Protein AF-A0A6I3UZC2-F1 (afdb_monomer)

Foldseek 3Di:
DQDDDLVLLLQLLVLLLVQDDPVRLQVLCVVVVNHDDCVCVPPRSSVSSSVSLCCQCVVVVDPVCNQSSQLSSLQCVSCPVPVVVSVVSQLSNQLSQLCRQWGQDPRRGIDGHHHDVDSVSSNVD

pLDDT: mean 93.26, std 9.0, range [52.5, 98.56]

Mean predicted aligned error: 3.48 Å

Organism: Streptococcus pneumoniae (NCBI:txid1313)

Radius of gyration: 14.04 Å; Cα contacts (8 Å, |Δi|>4): 154; chains: 1; bounding box: 38×36×33 Å

Secondary structure (DSSP, 8-state):
-----HHHHHHHHHHHHTT--HHHHHHHHHHHT----GGGGGS-HHHHHHHHHHHHHHHH--GGGHHHHHHHHS-GGGGTT-HHHHHHHHHHHHHHHHTTTEEE-TTS-EEE-PPPSSHHHHTT-

Structure (mmCIF, N/CA/C/O backbone):
data_AF-A0A6I3UZC2-F1
#
_entry.id   AF-A0A6I3UZC2-F1
#
loop_
_atom_site.group_PDB
_atom_site.id
_atom_site.type_symbol
_atom_site.label_atom_id
_atom_site.label_alt_id
_atom_site.label_comp_id
_atom_site.label_asym_id
_atom_site.label_entity_id
_atom_site.label_seq_id
_atom_site.pdbx_PDB_ins_code
_atom_site.Cartn_x
_atom_site.Cartn_y
_atom_site.Cartn_z
_atom_site.occupancy
_atom_site.B_iso_or_equiv
_atom_site.auth_seq_id
_atom_site.auth_comp_id
_atom_site.auth_asym_id
_atom_site.auth_atom_id
_atom_site.pdbx_PDB_model_num
ATOM 1 N N . MET A 1 1 ? -12.650 14.966 7.277 1.00 52.50 1 MET A N 1
ATOM 2 C CA . MET A 1 1 ? -11.395 15.259 6.548 1.00 52.50 1 MET A CA 1
ATOM 3 C C . MET A 1 1 ? -10.414 14.134 6.836 1.00 52.50 1 MET A C 1
ATOM 5 O O . MET A 1 1 ? -10.256 13.795 8.003 1.00 52.50 1 MET A O 1
ATOM 9 N N . LEU A 1 2 ? -9.821 13.515 5.811 1.00 69.38 2 LEU A N 1
ATOM 10 C CA . LEU A 1 2 ? -8.871 12.413 5.992 1.00 69.38 2 LEU A CA 1
ATOM 11 C C . LEU A 1 2 ? -7.615 12.929 6.715 1.00 69.38 2 LEU A C 1
ATOM 13 O O . LEU A 1 2 ? -6.886 13.773 6.191 1.00 69.38 2 LEU A O 1
ATOM 17 N N . SER A 1 3 ? -7.378 12.465 7.942 1.00 79.00 3 SER A N 1
ATOM 18 C CA . SER A 1 3 ? -6.212 12.876 8.729 1.00 79.00 3 SER A CA 1
ATOM 19 C C . SER A 1 3 ? -5.027 11.962 8.427 1.00 79.00 3 SER A C 1
ATOM 21 O O . SER A 1 3 ? -4.828 10.956 9.100 1.00 79.00 3 SER A O 1
ATOM 23 N N . ILE A 1 4 ? -4.260 12.293 7.388 1.00 85.06 4 ILE A N 1
ATOM 24 C CA . ILE A 1 4 ? -2.959 11.666 7.110 1.00 85.06 4 ILE A CA 1
ATOM 25 C C . ILE A 1 4 ? -1.866 12.484 7.802 1.00 85.06 4 ILE A C 1
ATOM 27 O O . ILE A 1 4 ? -1.800 13.704 7.604 1.00 85.06 4 ILE A O 1
ATOM 31 N N . ASP A 1 5 ? -1.071 11.798 8.621 1.00 89.50 5 ASP A N 1
ATOM 32 C CA . ASP A 1 5 ? 0.075 12.299 9.382 1.00 89.50 5 ASP A CA 1
ATOM 33 C C . ASP A 1 5 ? 1.328 11.459 9.065 1.00 89.50 5 ASP A C 1
ATOM 35 O O . ASP A 1 5 ? 1.241 10.408 8.424 1.00 89.50 5 ASP A O 1
ATOM 39 N N . THR A 1 6 ? 2.502 11.921 9.499 1.00 91.38 6 THR A N 1
ATOM 40 C CA . THR A 1 6 ? 3.785 11.261 9.205 1.00 91.38 6 THR A CA 1
ATOM 41 C C . THR A 1 6 ? 3.853 9.836 9.751 1.00 91.38 6 THR A C 1
ATOM 43 O O . THR A 1 6 ? 4.389 8.955 9.083 1.00 91.38 6 THR A O 1
ATOM 46 N N . GLN A 1 7 ? 3.274 9.580 10.930 1.00 94.19 7 GLN A N 1
ATOM 47 C CA . GLN A 1 7 ? 3.278 8.250 11.543 1.00 94.19 7 GLN A CA 1
ATOM 48 C C . GLN A 1 7 ? 2.464 7.254 10.713 1.00 94.19 7 GLN A C 1
ATOM 50 O O . GLN A 1 7 ? 2.862 6.099 10.550 1.00 94.19 7 GLN A O 1
ATOM 55 N N . PHE A 1 8 ? 1.330 7.697 10.171 1.00 95.19 8 PHE A N 1
ATOM 56 C CA . PHE A 1 8 ? 0.513 6.900 9.269 1.00 95.19 8 PHE A CA 1
ATOM 57 C C . PHE A 1 8 ? 1.279 6.546 7.989 1.00 95.19 8 PHE A C 1
ATOM 59 O O . PHE A 1 8 ? 1.319 5.374 7.614 1.00 95.19 8 PHE A O 1
ATOM 66 N N . VAL A 1 9 ? 1.917 7.534 7.349 1.00 96.69 9 VAL A N 1
ATOM 67 C CA . VAL A 1 9 ? 2.693 7.315 6.116 1.00 96.69 9 VAL A CA 1
ATOM 68 C C . VAL A 1 9 ? 3.848 6.347 6.364 1.00 96.69 9 VAL A C 1
ATOM 70 O O . VAL A 1 9 ? 4.012 5.401 5.597 1.00 96.69 9 VAL A O 1
ATOM 73 N N . ASP A 1 10 ? 4.596 6.521 7.453 1.00 97.31 10 ASP A N 1
ATOM 74 C CA . ASP A 1 10 ? 5.699 5.631 7.836 1.00 97.31 10 ASP A CA 1
ATOM 75 C C . ASP A 1 10 ? 5.222 4.190 8.071 1.00 97.31 10 ASP A C 1
ATOM 77 O O . ASP A 1 10 ? 5.746 3.239 7.492 1.00 97.31 10 ASP A O 1
ATOM 81 N N . THR A 1 11 ? 4.138 4.023 8.832 1.00 97.62 11 THR A N 1
ATOM 82 C CA . THR A 1 11 ? 3.596 2.693 9.151 1.00 97.62 11 THR A CA 1
ATOM 83 C C . THR A 1 11 ? 3.130 1.955 7.893 1.00 97.62 11 THR A C 1
ATOM 85 O O . THR A 1 11 ? 3.461 0.783 7.708 1.00 97.62 11 THR A O 1
ATOM 88 N N . ILE A 1 12 ? 2.386 2.632 7.010 1.00 97.81 12 ILE A N 1
ATOM 89 C CA . ILE A 1 12 ? 1.934 2.048 5.741 1.00 97.81 12 ILE A CA 1
ATOM 90 C C . ILE A 1 12 ? 3.131 1.743 4.837 1.00 97.81 12 ILE A C 1
ATOM 92 O O . ILE A 1 12 ? 3.213 0.643 4.296 1.00 97.81 12 ILE A O 1
ATOM 96 N N . SER A 1 13 ? 4.092 2.664 4.723 1.00 97.94 13 SER A N 1
ATOM 97 C CA . SER A 1 13 ? 5.300 2.471 3.910 1.00 97.94 13 SER A CA 1
ATOM 98 C C . SER A 1 13 ? 6.090 1.248 4.353 1.00 97.94 13 SER A C 1
ATOM 100 O O . SER A 1 13 ? 6.538 0.465 3.515 1.00 97.94 13 SER A O 1
ATOM 102 N N . LYS A 1 14 ? 6.221 1.043 5.667 1.00 98.25 14 LYS A N 1
ATOM 103 C CA . LYS A 1 14 ? 6.882 -0.128 6.237 1.00 98.25 14 LYS A CA 1
ATOM 104 C C . LYS A 1 14 ? 6.167 -1.421 5.854 1.00 98.25 14 LYS A C 1
ATOM 106 O O . LYS A 1 14 ? 6.824 -2.315 5.329 1.00 98.25 14 LYS A O 1
ATOM 111 N N . ILE A 1 15 ? 4.845 -1.493 6.046 1.00 98.44 15 ILE A N 1
ATOM 112 C CA . ILE A 1 15 ? 4.041 -2.671 5.669 1.00 98.44 15 ILE A CA 1
ATOM 113 C C . ILE A 1 15 ? 4.202 -2.966 4.177 1.00 98.44 15 ILE A C 1
ATOM 115 O O . ILE A 1 15 ? 4.549 -4.081 3.810 1.00 98.44 15 ILE A O 1
ATOM 119 N N . LEU A 1 16 ? 3.994 -1.964 3.321 1.00 98.50 16 LEU A N 1
ATOM 120 C CA . LEU A 1 16 ? 4.079 -2.110 1.868 1.00 98.50 16 LEU A CA 1
ATOM 121 C C . LEU A 1 16 ? 5.471 -2.562 1.413 1.00 98.50 16 LEU A C 1
ATOM 123 O O . LEU A 1 16 ? 5.587 -3.367 0.491 1.00 98.50 16 LEU A O 1
ATOM 127 N N . SER A 1 17 ? 6.527 -2.081 2.075 1.00 97.50 17 SER A N 1
ATOM 128 C CA . SER A 1 17 ? 7.911 -2.392 1.712 1.00 97.50 17 SER A CA 1
ATOM 129 C C . SER A 1 17 ? 8.275 -3.872 1.841 1.00 97.50 17 SER A C 1
ATOM 131 O O . SER A 1 17 ? 9.189 -4.328 1.151 1.00 97.50 17 SER A O 1
ATOM 133 N N . ASP A 1 18 ? 7.553 -4.640 2.660 1.00 97.81 18 ASP A N 1
ATOM 134 C CA . ASP A 1 18 ? 7.754 -6.086 2.793 1.00 97.81 18 ASP A CA 1
ATOM 135 C C . ASP A 1 18 ? 7.273 -6.856 1.549 1.00 97.81 18 ASP A C 1
ATOM 137 O O . ASP A 1 18 ? 7.816 -7.916 1.249 1.00 97.81 18 ASP A O 1
ATOM 141 N N . TYR A 1 19 ? 6.336 -6.289 0.779 1.00 97.94 19 TYR A N 1
ATOM 142 C CA . TYR A 1 19 ? 5.656 -6.935 -0.357 1.00 97.94 19 TYR A CA 1
ATOM 143 C C . TYR A 1 19 ? 6.148 -6.456 -1.726 1.00 97.94 19 TYR A C 1
ATOM 145 O O . TYR A 1 19 ? 5.542 -6.749 -2.753 1.00 97.94 19 TYR A O 1
ATOM 153 N N . VAL A 1 20 ? 7.237 -5.693 -1.750 1.00 96.31 20 VAL A N 1
ATOM 154 C CA . VAL A 1 20 ? 7.861 -5.199 -2.978 1.00 96.31 20 VAL A CA 1
ATOM 155 C C . VAL A 1 20 ? 9.370 -5.406 -2.923 1.00 96.31 20 VAL A C 1
ATOM 157 O O . VAL A 1 20 ? 9.981 -5.434 -1.854 1.00 96.31 20 VAL A O 1
ATOM 160 N N . SER A 1 21 ? 9.999 -5.549 -4.078 1.00 94.88 21 SER A N 1
ATOM 161 C CA . SER A 1 21 ? 11.449 -5.564 -4.267 1.00 94.88 21 SER A CA 1
ATOM 162 C C . SER A 1 21 ? 11.983 -4.165 -4.596 1.00 94.88 21 SER A C 1
ATOM 164 O O . SER A 1 21 ? 11.233 -3.234 -4.892 1.00 94.88 21 SER A O 1
ATOM 166 N N . HIS A 1 22 ? 13.308 -3.989 -4.568 1.00 93.25 22 HIS A N 1
ATOM 167 C CA . HIS A 1 22 ? 13.915 -2.708 -4.941 1.00 93.25 22 HIS A CA 1
ATOM 168 C C . HIS A 1 22 ? 13.600 -2.307 -6.391 1.00 93.25 22 HIS A C 1
ATOM 170 O O . HIS A 1 22 ? 13.353 -1.127 -6.641 1.00 93.25 22 HIS A O 1
ATOM 176 N N . SER A 1 23 ? 13.588 -3.253 -7.331 1.00 93.12 23 SER A N 1
ATOM 177 C CA . SER A 1 23 ? 13.259 -2.983 -8.735 1.00 93.12 23 SER A CA 1
ATOM 178 C C . SER A 1 23 ? 11.784 -2.618 -8.915 1.00 93.12 23 SER A C 1
ATOM 180 O O . SER A 1 23 ? 11.478 -1.674 -9.641 1.00 93.12 23 SER A O 1
ATOM 182 N N . GLU A 1 24 ? 10.871 -3.285 -8.204 1.00 95.50 24 GLU A N 1
ATOM 183 C CA . GLU A 1 24 ? 9.443 -2.943 -8.232 1.00 95.50 24 GLU A CA 1
ATOM 184 C C . GLU A 1 24 ? 9.166 -1.543 -7.678 1.00 95.50 24 GLU A C 1
ATOM 186 O O . GLU A 1 24 ? 8.328 -0.836 -8.231 1.00 95.50 24 GLU A O 1
ATOM 191 N N . ILE A 1 25 ? 9.886 -1.106 -6.635 1.00 95.75 25 ILE A N 1
ATOM 192 C CA . ILE A 1 25 ? 9.763 0.267 -6.117 1.00 95.75 25 ILE A CA 1
ATOM 193 C C . ILE A 1 25 ? 10.222 1.288 -7.166 1.00 95.75 25 ILE A C 1
ATOM 195 O O . ILE A 1 25 ? 9.554 2.303 -7.354 1.00 95.75 25 ILE A O 1
ATOM 199 N N . THR A 1 26 ? 11.332 1.023 -7.869 1.00 94.25 26 THR A N 1
ATOM 200 C CA . THR A 1 26 ? 11.784 1.886 -8.978 1.00 94.25 26 THR A CA 1
ATOM 201 C C . THR A 1 26 ? 10.694 1.992 -10.039 1.00 94.25 26 THR A C 1
ATOM 203 O O . THR A 1 26 ? 10.282 3.095 -10.394 1.00 94.25 26 THR A O 1
ATOM 206 N N . ARG A 1 27 ? 10.166 0.843 -10.477 1.00 95.25 27 ARG A N 1
ATOM 207 C CA . ARG A 1 27 ? 9.124 0.774 -11.502 1.00 95.25 27 ARG A CA 1
ATOM 208 C C . ARG A 1 27 ? 7.843 1.489 -11.079 1.00 95.25 27 ARG A C 1
ATOM 210 O O . ARG A 1 27 ? 7.252 2.204 -11.879 1.00 95.25 27 ARG A O 1
ATOM 217 N N . MET A 1 28 ? 7.430 1.325 -9.824 1.00 96.94 28 MET A N 1
ATOM 218 C CA . MET A 1 28 ? 6.280 2.025 -9.252 1.00 96.94 28 MET A CA 1
ATOM 219 C C . MET A 1 28 ? 6.469 3.541 -9.313 1.00 96.94 28 MET A C 1
ATOM 221 O O . MET A 1 28 ? 5.569 4.246 -9.759 1.00 96.94 28 MET A O 1
ATOM 225 N N . GLY A 1 29 ? 7.642 4.041 -8.912 1.00 96.25 29 GLY A N 1
ATOM 226 C CA . GLY A 1 29 ? 7.966 5.464 -9.005 1.00 96.25 29 GLY A CA 1
ATOM 227 C C . GLY A 1 29 ? 7.847 5.990 -10.436 1.00 96.25 29 GLY A C 1
ATOM 228 O O . GLY A 1 29 ? 7.205 7.010 -10.659 1.00 96.25 29 GLY A O 1
ATOM 229 N N . GLU A 1 30 ? 8.385 5.272 -11.424 1.00 95.88 30 GLU A N 1
ATOM 230 C CA . GLU A 1 30 ? 8.241 5.635 -12.842 1.00 95.88 30 GLU A CA 1
ATOM 231 C C . GLU A 1 30 ? 6.777 5.680 -13.294 1.00 95.88 30 GLU A C 1
ATOM 233 O O . GLU A 1 30 ? 6.351 6.669 -13.888 1.00 95.88 30 GLU A O 1
ATOM 238 N N . VAL A 1 31 ? 6.002 4.629 -13.000 1.00 97.12 31 VAL A N 1
ATOM 239 C CA . VAL A 1 31 ? 4.595 4.510 -13.420 1.00 97.12 31 VAL A CA 1
ATOM 240 C C . VAL A 1 31 ? 3.735 5.607 -12.798 1.00 97.12 31 VAL A C 1
ATOM 242 O O . VAL A 1 31 ? 2.866 6.159 -13.468 1.00 97.12 31 VAL A O 1
ATOM 245 N N . LEU A 1 32 ? 3.987 5.950 -11.534 1.00 96.81 32 LEU A N 1
ATOM 246 C CA . LEU A 1 32 ? 3.243 6.992 -10.831 1.00 96.81 32 LEU A CA 1
ATOM 247 C C . LEU A 1 32 ? 3.722 8.415 -11.178 1.00 96.81 32 LEU A C 1
ATOM 249 O O . LEU A 1 32 ? 3.067 9.377 -10.785 1.00 96.81 32 LEU A O 1
ATOM 253 N N . GLY A 1 33 ? 4.834 8.577 -11.907 1.00 96.06 33 GLY A N 1
ATOM 254 C CA . GLY A 1 33 ? 5.401 9.888 -12.257 1.00 96.06 33 GLY A CA 1
ATOM 255 C C . GLY A 1 33 ? 6.276 10.523 -11.164 1.00 96.06 33 GLY A C 1
ATOM 256 O O . GLY A 1 33 ? 6.478 11.740 -11.160 1.00 96.06 33 GLY A O 1
ATOM 257 N N . TYR A 1 34 ? 6.797 9.700 -10.252 1.00 94.31 34 TYR A N 1
ATOM 258 C CA . TYR A 1 34 ? 7.675 10.051 -9.128 1.00 94.31 34 TYR A CA 1
ATOM 259 C C . TYR A 1 34 ? 8.931 9.155 -9.120 1.00 94.31 34 TYR A C 1
ATOM 261 O O . TYR A 1 34 ? 9.141 8.374 -8.182 1.00 94.31 34 TYR A O 1
ATOM 269 N N . PRO A 1 35 ? 9.756 9.202 -10.187 1.00 91.50 35 PRO A N 1
ATOM 270 C CA . PRO A 1 35 ? 10.929 8.346 -10.309 1.00 91.50 35 PRO A CA 1
ATOM 271 C C . PRO A 1 35 ? 11.927 8.628 -9.183 1.00 91.50 35 PRO A C 1
ATOM 273 O O . PRO A 1 35 ? 12.246 9.777 -8.879 1.00 91.50 35 PRO A O 1
ATOM 276 N N . GLN A 1 36 ? 12.447 7.561 -8.582 1.00 80.81 36 GLN A N 1
ATOM 277 C CA . GLN A 1 36 ? 13.486 7.646 -7.561 1.00 80.81 36 GLN A CA 1
ATOM 278 C C . GLN A 1 36 ? 14.849 7.608 -8.265 1.00 80.81 36 GLN A C 1
ATOM 280 O O . GLN A 1 36 ? 15.195 6.607 -8.885 1.00 80.81 36 GLN A O 1
ATOM 285 N N . ASN A 1 37 ? 15.611 8.697 -8.186 1.00 69.88 37 ASN A N 1
ATOM 286 C CA . ASN A 1 37 ? 16.961 8.817 -8.750 1.00 69.88 37 ASN A CA 1
ATOM 287 C C . ASN A 1 37 ? 17.978 7.880 -8.060 1.00 69.88 37 ASN A C 1
ATOM 289 O O . ASN A 1 37 ? 17.774 7.460 -6.919 1.00 69.88 37 ASN A O 1
ATOM 293 N N . ASP A 1 38 ? 19.100 7.595 -8.735 1.00 58.44 38 ASP A N 1
ATOM 294 C CA . ASP A 1 38 ? 20.149 6.653 -8.288 1.00 58.44 38 ASP A CA 1
ATOM 295 C C . ASP A 1 38 ? 20.783 6.999 -6.928 1.00 58.44 38 ASP A C 1
ATOM 297 O O . ASP A 1 38 ? 21.374 6.136 -6.277 1.00 58.44 38 ASP A O 1
ATOM 301 N N . GLN A 1 39 ? 20.604 8.230 -6.437 1.00 56.47 39 GLN A N 1
ATOM 302 C CA . GLN A 1 39 ? 20.978 8.623 -5.071 1.00 56.47 39 GLN A CA 1
ATOM 303 C C . GLN A 1 39 ? 20.228 7.813 -3.995 1.00 56.47 39 GLN A C 1
ATOM 305 O O . GLN A 1 39 ? 20.707 7.680 -2.872 1.00 56.47 39 GLN A O 1
ATOM 310 N N . ASN A 1 40 ? 19.094 7.200 -4.349 1.00 59.19 40 ASN A N 1
ATOM 311 C CA . ASN A 1 40 ? 18.311 6.326 -3.477 1.00 59.19 40 ASN A CA 1
ATOM 312 C C . ASN A 1 40 ? 18.767 4.857 -3.502 1.00 59.19 40 ASN A C 1
ATOM 314 O O . ASN A 1 40 ? 18.155 4.025 -2.830 1.00 59.19 40 ASN A O 1
ATOM 318 N N . SER A 1 41 ? 19.811 4.508 -4.265 1.00 58.44 41 SER A N 1
ATOM 319 C CA . SER A 1 41 ? 20.304 3.124 -4.399 1.00 58.44 41 SER A CA 1
ATOM 320 C C . SER A 1 41 ? 20.805 2.519 -3.078 1.00 58.44 41 SER A C 1
ATOM 322 O O . SER A 1 41 ? 20.732 1.305 -2.902 1.00 58.44 41 SER A O 1
ATOM 324 N N . GLY A 1 42 ? 21.226 3.355 -2.120 1.00 69.12 42 GLY A N 1
ATOM 325 C CA . GLY A 1 42 ? 21.603 2.944 -0.761 1.00 69.12 42 GLY A CA 1
ATOM 326 C C . GLY A 1 42 ? 20.456 2.919 0.258 1.00 69.12 42 GLY A C 1
ATOM 327 O O . GLY A 1 42 ? 20.661 2.495 1.396 1.00 69.12 42 GLY A O 1
ATOM 328 N N . LEU A 1 43 ? 19.253 3.379 -0.105 1.00 82.50 43 LEU A N 1
ATOM 329 C CA . LEU A 1 43 ? 18.114 3.404 0.812 1.00 82.50 43 LEU A CA 1
ATOM 330 C C . LEU A 1 43 ? 17.435 2.036 0.883 1.00 82.50 43 LEU A C 1
ATOM 332 O O . LEU A 1 43 ? 17.197 1.381 -0.133 1.00 82.50 43 LEU A O 1
ATOM 336 N N . ASN A 1 44 ? 17.047 1.635 2.096 1.00 92.50 44 ASN A N 1
ATOM 337 C CA . ASN A 1 44 ? 16.228 0.443 2.288 1.00 92.50 44 ASN A CA 1
ATOM 338 C C . ASN A 1 44 ? 14.841 0.615 1.631 1.00 92.50 44 ASN A C 1
ATOM 340 O O . ASN A 1 44 ? 14.386 1.727 1.348 1.00 92.50 44 ASN A O 1
ATOM 344 N N . LYS A 1 45 ? 14.151 -0.505 1.395 1.00 95.00 45 LYS A N 1
ATOM 345 C CA . LYS A 1 45 ? 12.827 -0.512 0.755 1.00 95.00 45 LYS A CA 1
ATOM 346 C C . LYS A 1 45 ? 11.821 0.406 1.449 1.00 95.00 45 LYS A C 1
ATOM 348 O O . LYS A 1 45 ? 11.100 1.127 0.767 1.00 95.00 45 LYS A O 1
ATOM 353 N N . HIS A 1 46 ? 11.809 0.402 2.781 1.00 96.12 46 HIS A N 1
ATOM 354 C CA . HIS A 1 46 ? 10.909 1.227 3.579 1.00 96.12 46 HIS A CA 1
ATOM 355 C C . HIS A 1 46 ? 11.067 2.716 3.244 1.00 96.12 46 HIS A C 1
ATOM 357 O O . HIS A 1 46 ? 10.093 3.356 2.852 1.00 96.12 46 HIS A O 1
ATOM 363 N N . HIS A 1 47 ? 12.288 3.250 3.310 1.00 95.12 47 HIS A N 1
ATOM 364 C CA . HIS A 1 47 ? 12.551 4.661 3.022 1.00 95.12 47 HIS A CA 1
ATOM 365 C C . HIS A 1 47 ? 12.201 5.022 1.577 1.00 95.12 47 HIS A C 1
ATOM 367 O O . HIS A 1 47 ? 11.681 6.101 1.323 1.00 95.12 47 HIS A O 1
ATOM 373 N N . ARG A 1 48 ? 12.429 4.116 0.620 1.00 95.38 48 ARG A N 1
ATOM 374 C CA . ARG A 1 48 ? 12.089 4.373 -0.787 1.00 95.38 48 ARG A CA 1
ATOM 375 C C . ARG A 1 48 ? 10.578 4.447 -1.021 1.00 95.38 48 ARG A C 1
ATOM 377 O O . ARG A 1 48 ? 10.129 5.333 -1.740 1.00 95.38 48 ARG A O 1
ATOM 384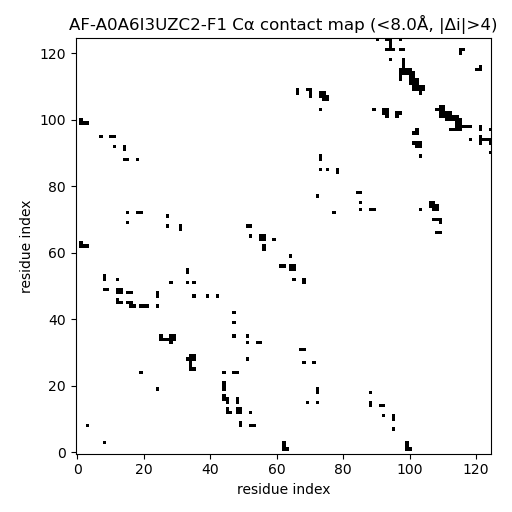 N N . VAL A 1 49 ? 9.791 3.560 -0.404 1.00 97.12 49 VAL A N 1
ATOM 385 C CA . VAL A 1 49 ? 8.317 3.641 -0.457 1.00 97.12 49 VAL A CA 1
ATOM 386 C C . VAL A 1 49 ? 7.826 4.915 0.234 1.00 97.12 49 VAL A C 1
ATOM 388 O O . VAL A 1 49 ? 6.996 5.628 -0.330 1.00 97.12 49 VAL A O 1
ATOM 391 N N . HIS A 1 50 ? 8.388 5.234 1.403 1.00 96.56 50 HIS A N 1
ATOM 392 C CA . HIS A 1 50 ? 8.064 6.449 2.147 1.00 96.56 50 HIS A CA 1
ATOM 393 C C . HIS A 1 50 ? 8.320 7.708 1.314 1.00 96.56 50 HIS A C 1
ATOM 395 O O . HIS A 1 50 ? 7.455 8.578 1.241 1.00 96.56 50 HIS A O 1
ATOM 401 N N . ASN A 1 51 ? 9.476 7.798 0.651 1.00 95.12 51 ASN A N 1
ATOM 402 C CA . ASN A 1 51 ? 9.820 8.942 -0.190 1.00 95.12 51 ASN A CA 1
ATOM 403 C C . ASN A 1 51 ? 8.822 9.116 -1.337 1.00 95.12 51 ASN A C 1
ATOM 405 O O . ASN A 1 51 ? 8.310 10.215 -1.512 1.00 95.12 51 ASN A O 1
ATOM 409 N N . ILE A 1 52 ? 8.454 8.039 -2.043 1.00 96.31 52 ILE A N 1
ATOM 410 C CA . ILE A 1 52 ? 7.439 8.107 -3.110 1.00 96.31 52 ILE A CA 1
ATOM 411 C C . ILE A 1 52 ? 6.101 8.624 -2.564 1.00 96.31 52 ILE A C 1
ATOM 413 O O . ILE A 1 52 ? 5.496 9.517 -3.157 1.00 96.31 52 ILE A O 1
ATOM 417 N N . MET A 1 53 ? 5.634 8.091 -1.429 1.00 96.75 53 MET A N 1
ATOM 418 C CA . MET A 1 53 ? 4.388 8.550 -0.804 1.00 96.75 53 MET A CA 1
ATOM 419 C C . MET A 1 53 ? 4.455 10.032 -0.424 1.00 96.75 53 MET A C 1
ATOM 421 O O . MET A 1 53 ? 3.531 10.790 -0.723 1.00 96.75 53 MET A O 1
ATOM 425 N N . SER A 1 54 ? 5.549 10.452 0.207 1.00 95.31 54 SER A N 1
ATOM 426 C CA . SER A 1 54 ? 5.769 11.838 0.614 1.00 95.31 54 SER A CA 1
ATOM 427 C C . SER A 1 54 ? 5.854 12.779 -0.586 1.00 95.31 54 SER A C 1
ATOM 429 O O . SER A 1 54 ? 5.213 13.826 -0.571 1.00 95.31 54 SER A O 1
ATOM 431 N N . ASP A 1 55 ? 6.550 12.399 -1.657 1.00 95.38 55 ASP A N 1
ATOM 432 C CA . ASP A 1 55 ? 6.638 13.190 -2.888 1.00 95.38 55 ASP A CA 1
ATOM 433 C C . ASP A 1 55 ? 5.258 13.378 -3.535 1.00 95.38 55 ASP A C 1
ATOM 435 O O . ASP A 1 55 ? 4.908 14.488 -3.950 1.00 95.38 55 ASP A O 1
ATOM 439 N N . ILE A 1 56 ? 4.437 12.322 -3.570 1.00 96.25 56 ILE A N 1
ATOM 440 C CA . ILE A 1 56 ? 3.053 12.382 -4.061 1.00 96.25 56 ILE A CA 1
ATOM 441 C C . ILE A 1 56 ? 2.226 13.364 -3.232 1.00 96.25 56 ILE A C 1
ATOM 443 O O . ILE A 1 56 ? 1.604 14.276 -3.790 1.00 96.25 56 ILE A O 1
ATOM 447 N N . LEU A 1 57 ? 2.222 13.205 -1.907 1.00 94.94 57 LEU A N 1
ATOM 448 C CA . LEU A 1 57 ? 1.443 14.053 -1.005 1.00 94.94 57 LEU A CA 1
ATOM 449 C C . LEU A 1 57 ? 1.895 15.516 -1.068 1.00 94.94 57 LEU A C 1
ATOM 451 O O . LEU A 1 57 ? 1.061 16.415 -1.167 1.00 94.94 57 LEU A O 1
ATOM 455 N N . ASN A 1 58 ? 3.206 15.758 -1.078 1.00 94.12 58 ASN A N 1
ATOM 456 C CA . ASN A 1 58 ? 3.780 17.100 -1.124 1.00 94.12 58 ASN A CA 1
ATOM 457 C C . ASN A 1 58 ? 3.520 17.791 -2.466 1.00 94.12 58 ASN A C 1
ATOM 459 O O . ASN A 1 58 ? 3.225 18.984 -2.498 1.00 94.12 58 ASN A O 1
ATOM 463 N N . LYS A 1 59 ? 3.599 17.068 -3.585 1.00 95.94 59 LYS A N 1
ATOM 464 C CA . LYS A 1 59 ? 3.374 17.660 -4.911 1.00 95.94 59 LYS A CA 1
ATOM 465 C C . LYS A 1 59 ? 1.898 17.927 -5.187 1.00 95.94 59 LYS A C 1
ATOM 467 O O . LYS A 1 59 ? 1.572 18.919 -5.828 1.00 95.94 59 LYS A O 1
ATOM 472 N N . THR A 1 60 ? 1.013 17.038 -4.738 1.00 95.38 60 THR A N 1
ATOM 473 C CA . THR A 1 60 ? -0.425 17.136 -5.036 1.00 95.38 60 THR A CA 1
ATOM 474 C C . THR A 1 60 ? -1.208 17.932 -4.002 1.00 95.38 60 THR A C 1
ATOM 476 O O . THR A 1 60 ? -2.289 18.416 -4.320 1.00 95.38 60 THR A O 1
ATOM 479 N N . GLN A 1 61 ? -0.687 18.059 -2.775 1.00 92.94 61 GLN A N 1
ATOM 480 C CA . GLN A 1 61 ? -1.387 18.646 -1.626 1.00 92.94 61 GLN A CA 1
ATOM 481 C C . GLN A 1 61 ? -2.742 17.972 -1.323 1.00 92.94 61 GLN A C 1
ATOM 483 O O . GLN A 1 61 ? -3.567 18.520 -0.593 1.00 92.94 61 GLN A O 1
ATOM 488 N N . ASP A 1 62 ? -2.961 16.756 -1.836 1.00 93.38 62 ASP A N 1
ATOM 489 C CA . ASP A 1 62 ? -4.167 15.967 -1.609 1.00 93.38 62 ASP A CA 1
ATOM 490 C C . ASP A 1 62 ? -3.820 14.650 -0.910 1.00 93.38 62 ASP A C 1
ATOM 492 O O . ASP A 1 62 ? -3.178 13.750 -1.455 1.00 93.38 62 ASP A O 1
ATOM 496 N N . LYS A 1 63 ? -4.313 14.534 0.323 1.00 92.38 63 LYS A N 1
ATOM 497 C CA . LYS A 1 63 ? -4.133 13.367 1.190 1.00 92.38 63 LYS A CA 1
ATOM 498 C C . LYS A 1 63 ? -4.766 12.094 0.630 1.00 92.38 63 LYS A C 1
ATOM 500 O O . LYS A 1 63 ? -4.343 11.003 1.005 1.00 92.38 63 LYS A O 1
ATOM 505 N N . SER A 1 64 ? -5.755 12.213 -0.256 1.00 92.88 64 SER A N 1
ATOM 506 C CA . SER A 1 64 ? -6.398 11.067 -0.901 1.00 92.88 64 SER A CA 1
ATOM 507 C C . SER A 1 64 ? -5.447 10.318 -1.843 1.00 92.88 64 SER A C 1
ATOM 509 O O . SER A 1 64 ? -5.60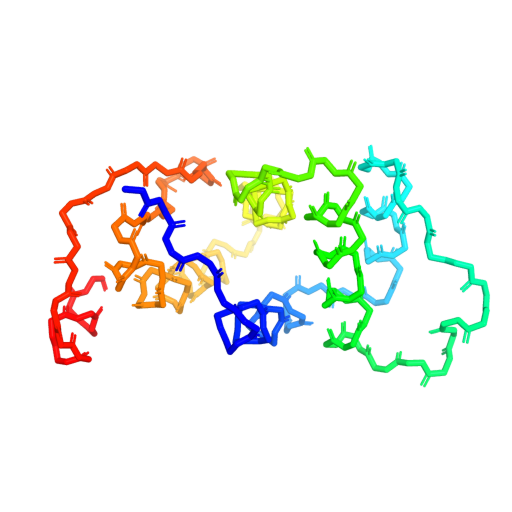1 9.111 -2.029 1.00 92.88 64 SER A O 1
ATOM 511 N N . ASN A 1 65 ? -4.401 10.985 -2.349 1.00 96.06 65 ASN A N 1
ATOM 512 C CA . ASN A 1 65 ? -3.434 10.394 -3.275 1.00 96.06 65 ASN A CA 1
ATOM 513 C C . ASN A 1 65 ? -2.505 9.356 -2.639 1.00 96.06 65 ASN A C 1
ATOM 515 O O . ASN A 1 65 ? -1.789 8.662 -3.359 1.00 96.06 65 ASN A O 1
ATOM 519 N N . ILE A 1 66 ? -2.575 9.156 -1.318 1.00 94.81 66 ILE A N 1
ATOM 520 C CA . ILE A 1 66 ? -1.927 8.013 -0.662 1.00 94.81 66 ILE A CA 1
ATOM 521 C C . ILE A 1 66 ? -2.384 6.674 -1.265 1.00 94.81 66 ILE A C 1
ATOM 523 O O . ILE A 1 66 ? -1.608 5.718 -1.316 1.00 94.81 66 ILE A O 1
ATOM 527 N N . LYS A 1 67 ? -3.620 6.624 -1.789 1.00 97.19 67 LYS A N 1
ATOM 528 C CA . LYS A 1 67 ? -4.174 5.440 -2.450 1.00 97.19 67 LYS A CA 1
ATOM 529 C C . LYS A 1 67 ? -3.381 5.016 -3.681 1.00 97.19 67 LYS A C 1
ATOM 531 O O . LYS A 1 67 ? -3.326 3.832 -3.957 1.00 97.19 67 LYS A O 1
ATOM 536 N N . LEU A 1 68 ? -2.709 5.936 -4.379 1.00 98.19 68 LEU A N 1
ATOM 537 C CA . LEU A 1 68 ? -1.981 5.613 -5.611 1.00 98.19 68 LEU A CA 1
ATOM 538 C C . LEU A 1 68 ? -0.889 4.565 -5.369 1.00 98.19 68 LEU A C 1
ATOM 540 O O . LEU A 1 68 ? -0.764 3.607 -6.125 1.00 98.19 68 LEU A O 1
ATOM 544 N N . VAL A 1 69 ? -0.131 4.720 -4.282 1.00 98.19 69 VAL A N 1
ATOM 545 C CA . VAL A 1 69 ? 0.918 3.765 -3.897 1.00 98.19 69 VAL A CA 1
ATOM 546 C C . VAL A 1 69 ? 0.305 2.484 -3.340 1.00 98.19 69 VAL A C 1
ATOM 548 O O . VAL A 1 69 ? 0.748 1.388 -3.676 1.00 98.19 69 VAL A O 1
ATOM 551 N N . ILE A 1 70 ? -0.726 2.616 -2.502 1.00 98.38 70 ILE A N 1
ATOM 552 C CA . ILE A 1 70 ? -1.379 1.472 -1.864 1.00 98.38 70 ILE A CA 1
ATOM 553 C C . ILE A 1 70 ? -2.028 0.560 -2.912 1.00 98.38 70 ILE A C 1
ATOM 555 O O . ILE A 1 70 ? -1.747 -0.632 -2.912 1.00 98.38 70 ILE A O 1
ATOM 559 N N . GLU A 1 71 ? -2.836 1.106 -3.821 1.00 98.56 71 GLU A N 1
ATOM 560 C CA . GLU A 1 71 ? -3.556 0.359 -4.863 1.00 98.56 71 GLU A CA 1
ATOM 561 C C . GLU A 1 71 ? -2.609 -0.211 -5.926 1.00 98.56 71 GLU A C 1
ATOM 563 O O . GLU A 1 71 ? -2.828 -1.317 -6.411 1.00 98.56 71 GLU A O 1
ATOM 568 N N . TYR A 1 72 ? -1.502 0.477 -6.243 1.00 98.44 72 TYR A N 1
ATOM 569 C CA . TYR A 1 72 ? -0.459 -0.099 -7.102 1.00 98.44 72 TYR A CA 1
ATOM 570 C C . TYR A 1 72 ? 0.134 -1.377 -6.487 1.00 98.44 72 TYR A C 1
ATOM 572 O O . TYR A 1 72 ? 0.441 -2.345 -7.191 1.00 98.44 72 TYR A O 1
ATOM 580 N N . ILE A 1 73 ? 0.319 -1.389 -5.163 1.00 98.31 73 ILE A N 1
ATOM 581 C CA . ILE A 1 73 ? 0.843 -2.557 -4.453 1.00 98.31 73 ILE A CA 1
ATOM 582 C C . ILE A 1 73 ? -0.226 -3.616 -4.230 1.00 98.31 73 ILE A C 1
ATOM 584 O O . ILE A 1 73 ? 0.045 -4.785 -4.464 1.00 98.31 73 ILE A O 1
ATOM 588 N N . CYS A 1 74 ? -1.448 -3.215 -3.904 1.00 98.19 74 CYS A N 1
ATOM 589 C CA . CYS A 1 74 ? -2.580 -4.107 -3.682 1.00 98.19 74 CYS A CA 1
ATOM 590 C C . CYS A 1 74 ? -3.256 -4.578 -4.978 1.00 98.19 74 CYS A C 1
ATOM 592 O O . CYS A 1 74 ? -4.362 -5.095 -4.915 1.00 98.19 74 CYS A O 1
ATOM 594 N N . ASN A 1 75 ? -2.637 -4.425 -6.150 1.00 97.81 75 ASN A N 1
ATOM 595 C CA . ASN A 1 75 ? -3.216 -4.939 -7.386 1.00 97.81 75 ASN A CA 1
ATOM 596 C C . ASN A 1 75 ? -3.276 -6.485 -7.336 1.00 97.81 75 ASN A C 1
ATOM 598 O O . ASN A 1 75 ? -2.210 -7.111 -7.309 1.00 97.81 75 ASN A O 1
ATOM 602 N N . PRO A 1 76 ? -4.469 -7.118 -7.381 1.00 96.56 76 PRO A N 1
ATOM 603 C CA . PRO A 1 76 ? -4.608 -8.570 -7.238 1.00 96.56 76 PRO A CA 1
ATOM 604 C C . PRO A 1 76 ? -3.836 -9.376 -8.288 1.00 96.56 76 PRO A C 1
ATOM 606 O O . PRO A 1 76 ? -3.395 -10.489 -8.010 1.00 96.56 76 PRO A O 1
ATOM 609 N N . LEU A 1 77 ? -3.596 -8.807 -9.478 1.00 96.38 77 LEU A N 1
ATOM 610 C CA . LEU A 1 77 ? -2.818 -9.461 -10.539 1.00 96.38 77 LEU A CA 1
ATOM 611 C C . LEU A 1 77 ? -1.373 -9.757 -10.118 1.00 96.38 77 LEU A C 1
ATOM 613 O O . LEU A 1 77 ? -0.746 -10.653 -10.677 1.00 96.38 77 LEU A O 1
ATOM 617 N N . ARG A 1 78 ? -0.843 -9.036 -9.123 1.00 95.88 78 ARG A N 1
ATOM 618 C CA . ARG A 1 78 ? 0.489 -9.287 -8.553 1.00 9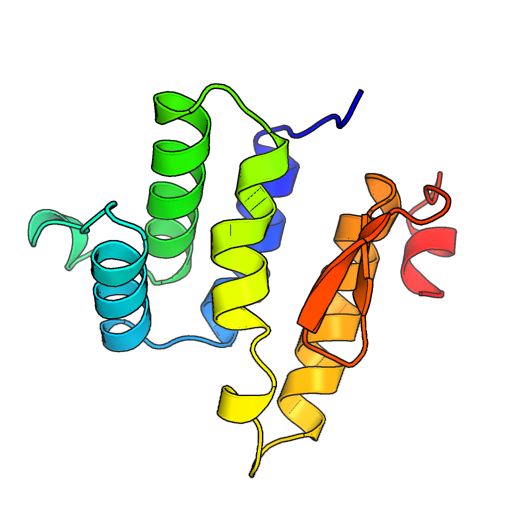5.88 78 ARG A CA 1
ATOM 619 C C . ARG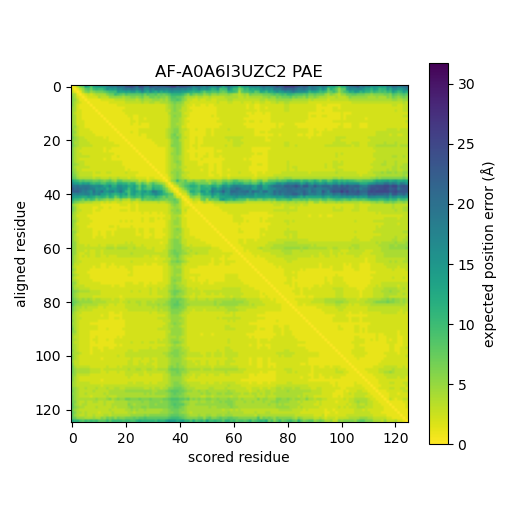 A 1 78 ? 0.550 -10.547 -7.691 1.00 95.88 78 ARG A C 1
ATOM 621 O O . ARG A 1 78 ? 1.645 -10.995 -7.370 1.00 95.88 78 ARG A O 1
ATOM 628 N N . TYR A 1 79 ? -0.605 -11.087 -7.314 1.00 97.00 79 TYR A N 1
ATOM 629 C CA . TYR A 1 79 ? -0.746 -12.163 -6.337 1.00 97.00 79 TYR A CA 1
ATOM 630 C C . TYR A 1 79 ? -1.514 -13.364 -6.894 1.00 97.00 79 TYR A C 1
ATOM 632 O O . TYR A 1 79 ? -2.031 -14.169 -6.123 1.00 97.00 79 TYR A O 1
ATOM 640 N N . ILE A 1 80 ? -1.600 -13.503 -8.222 1.00 95.19 80 ILE A N 1
ATOM 641 C CA . ILE A 1 80 ? -2.379 -14.574 -8.862 1.00 95.19 80 ILE A CA 1
ATOM 642 C C . ILE A 1 80 ? -1.916 -15.973 -8.419 1.00 95.19 80 ILE A C 1
ATOM 644 O O . ILE A 1 80 ? -2.741 -16.860 -8.219 1.00 95.19 80 ILE A O 1
ATOM 648 N N . ASP A 1 81 ? -0.614 -16.123 -8.164 1.00 96.75 81 ASP A N 1
ATOM 649 C CA . ASP A 1 81 ? 0.011 -17.355 -7.673 1.00 96.75 81 ASP A CA 1
ATOM 650 C C . ASP A 1 81 ? 0.232 -17.352 -6.146 1.00 96.75 81 ASP A C 1
ATOM 652 O O . ASP A 1 81 ? 0.648 -18.35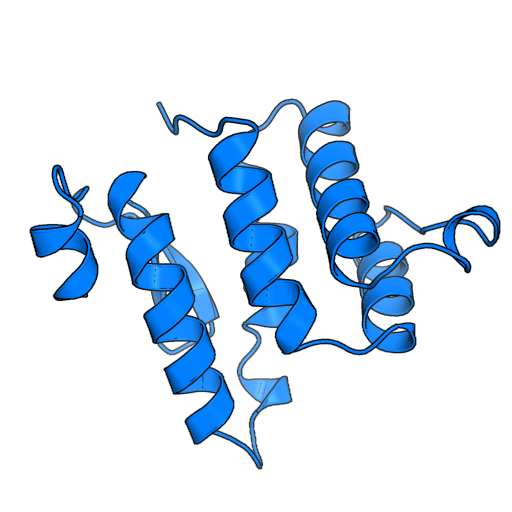6 -5.569 1.00 96.75 81 ASP A O 1
ATOM 656 N N . THR A 1 82 ? -0.033 -16.227 -5.470 1.00 96.31 82 THR A N 1
ATOM 657 C CA . THR A 1 82 ? 0.276 -15.993 -4.047 1.00 96.31 82 THR A CA 1
ATOM 658 C C . THR A 1 82 ? -0.870 -15.298 -3.308 1.00 96.31 82 THR A C 1
ATOM 660 O O . THR A 1 82 ? -0.675 -14.358 -2.539 1.00 96.31 82 THR A O 1
ATOM 663 N N . VAL A 1 83 ? -2.099 -15.788 -3.493 1.00 96.31 83 VAL A N 1
ATOM 664 C CA . VAL A 1 83 ? -3.322 -15.207 -2.901 1.00 96.31 83 VAL A CA 1
ATOM 665 C C . VAL A 1 83 ? -3.215 -15.018 -1.381 1.00 96.31 83 VAL A C 1
ATOM 667 O O . VAL A 1 83 ? -3.672 -14.012 -0.845 1.00 96.31 83 VAL A O 1
ATOM 670 N N . SER A 1 84 ? -2.550 -15.932 -0.667 1.00 97.31 84 SER A N 1
ATOM 671 C CA . SER A 1 84 ? -2.319 -15.789 0.777 1.00 97.31 84 SER A CA 1
ATOM 672 C C . SER A 1 84 ? -1.518 -14.537 1.142 1.00 97.31 84 SER A C 1
ATOM 674 O O . SER A 1 84 ? -1.756 -13.942 2.192 1.00 97.31 84 SER A O 1
ATOM 676 N N . ASP A 1 85 ? -0.572 -14.122 0.298 1.00 97.75 85 ASP A N 1
ATOM 677 C CA . ASP A 1 85 ? 0.231 -12.920 0.533 1.00 97.75 85 ASP A CA 1
ATOM 678 C C . ASP A 1 85 ? -0.611 -11.661 0.359 1.00 97.75 85 ASP A C 1
ATOM 680 O O . ASP A 1 85 ? -0.475 -10.731 1.158 1.00 97.75 85 ASP A O 1
ATOM 684 N N . PHE A 1 86 ? -1.523 -11.660 -0.617 1.00 98.06 86 PHE A N 1
ATOM 685 C CA . PHE A 1 86 ? -2.491 -10.584 -0.800 1.00 98.06 86 PHE A CA 1
ATOM 686 C C . PHE A 1 86 ? -3.397 -10.426 0.418 1.00 98.06 86 PHE A C 1
ATOM 688 O O . PHE A 1 86 ? -3.500 -9.331 0.971 1.00 98.06 86 PHE A O 1
ATOM 695 N N . GLU A 1 87 ? -3.989 -11.521 0.896 1.00 97.31 87 GLU A N 1
ATOM 696 C CA . GLU A 1 87 ? -4.857 -11.488 2.076 1.00 97.31 87 GLU A CA 1
ATOM 697 C C . GLU A 1 87 ? -4.092 -11.025 3.323 1.00 97.31 87 GLU A C 1
ATOM 699 O O . GLU A 1 87 ? -4.556 -10.164 4.071 1.00 97.31 87 GLU A O 1
ATOM 704 N N . ASN A 1 88 ? -2.858 -11.500 3.510 1.00 97.94 88 ASN A N 1
ATOM 705 C CA . ASN A 1 88 ? -2.001 -11.047 4.605 1.00 97.94 88 ASN A CA 1
ATOM 706 C C . ASN A 1 88 ? -1.655 -9.552 4.509 1.00 97.94 88 ASN A C 1
ATOM 708 O O . ASN A 1 88 ? -1.629 -8.858 5.531 1.00 97.94 88 ASN A O 1
ATOM 712 N N . LEU A 1 89 ? -1.371 -9.051 3.303 1.00 98.31 89 LEU A N 1
ATOM 713 C CA . LEU A 1 89 ? -1.129 -7.630 3.062 1.00 98.31 89 LEU A CA 1
ATOM 714 C C . LEU A 1 89 ? -2.375 -6.807 3.409 1.00 98.31 89 LEU A C 1
ATOM 716 O O . LEU A 1 89 ? -2.279 -5.846 4.178 1.00 98.31 89 LEU A O 1
ATOM 720 N N . ARG A 1 90 ? -3.541 -7.208 2.891 1.00 97.88 90 ARG A N 1
ATOM 721 C CA . ARG A 1 90 ? -4.826 -6.546 3.143 1.00 97.88 90 ARG A CA 1
ATOM 722 C 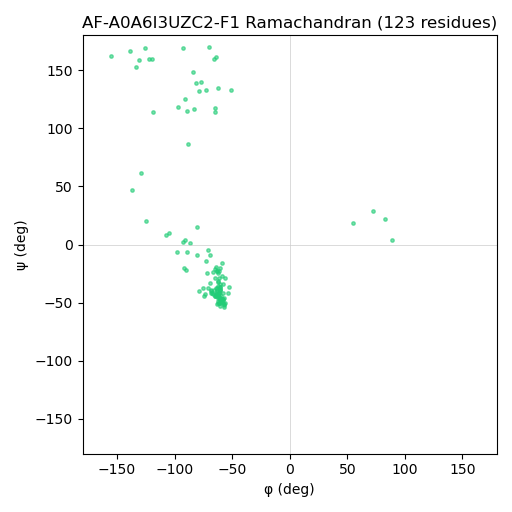C . ARG A 1 90 ? -5.156 -6.491 4.624 1.00 97.88 90 ARG A C 1
ATOM 724 O O . ARG A 1 90 ? -5.459 -5.409 5.117 1.00 97.88 90 ARG A O 1
ATOM 731 N N . LEU A 1 91 ? -5.024 -7.604 5.347 1.00 97.06 91 LEU A N 1
ATOM 732 C CA . LEU A 1 91 ? -5.252 -7.660 6.794 1.00 97.06 91 LEU A CA 1
ATOM 733 C C . LEU A 1 91 ? -4.365 -6.654 7.539 1.00 97.06 91 LEU A C 1
ATOM 735 O O . LEU A 1 91 ? -4.862 -5.837 8.314 1.00 97.06 91 LEU A O 1
ATOM 739 N N . LYS A 1 92 ? -3.053 -6.642 7.263 1.00 98.00 92 LYS A N 1
ATOM 740 C CA . LYS A 1 92 ? -2.116 -5.700 7.903 1.00 98.00 92 LYS A CA 1
ATOM 741 C C . LYS A 1 92 ? -2.466 -4.242 7.600 1.00 98.00 92 LYS A 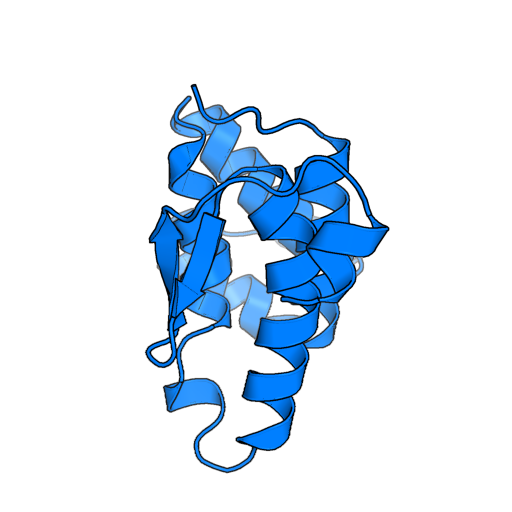C 1
ATOM 743 O O . LYS A 1 92 ? -2.455 -3.410 8.510 1.00 98.00 92 LYS A O 1
ATOM 748 N N . LEU A 1 93 ? -2.774 -3.927 6.341 1.00 98.06 93 LEU A N 1
ATOM 749 C CA . LEU A 1 93 ? -3.137 -2.573 5.926 1.00 98.06 93 LEU A CA 1
ATOM 750 C C . LEU A 1 93 ? -4.473 -2.133 6.528 1.00 98.06 93 LEU A C 1
ATOM 752 O O . LEU A 1 93 ? -4.566 -1.009 7.015 1.00 98.06 93 LEU A O 1
ATOM 756 N N . ASN A 1 94 ? -5.483 -3.003 6.551 1.00 97.81 94 ASN A N 1
ATOM 757 C CA . ASN A 1 94 ? -6.824 -2.695 7.050 1.00 97.81 94 ASN A CA 1
ATOM 758 C C . ASN A 1 94 ? -6.840 -2.323 8.532 1.00 97.81 94 ASN A C 1
ATOM 760 O O . ASN A 1 94 ? -7.599 -1.434 8.925 1.00 97.81 94 ASN A O 1
ATOM 764 N N . VAL A 1 95 ? -5.950 -2.899 9.346 1.00 97.31 95 VAL A N 1
ATOM 765 C CA . VAL A 1 95 ? -5.763 -2.450 10.734 1.00 97.31 95 VAL A CA 1
ATOM 766 C C . VAL A 1 95 ? -5.412 -0.958 10.769 1.00 97.31 95 VAL A C 1
ATOM 768 O O . VAL A 1 95 ? -6.072 -0.177 11.451 1.00 97.31 95 VAL A O 1
ATOM 771 N N . VAL A 1 96 ? -4.414 -0.528 9.998 1.00 96.69 96 VAL A N 1
ATOM 772 C CA . VAL A 1 96 ? -3.933 0.864 10.012 1.00 96.69 96 VAL A CA 1
ATOM 773 C C . VAL A 1 96 ? -4.909 1.807 9.300 1.00 96.69 96 VAL A C 1
ATOM 775 O O . VAL A 1 96 ? -5.226 2.881 9.813 1.00 96.69 96 VAL A O 1
ATOM 778 N N . LEU A 1 97 ? -5.424 1.403 8.139 1.00 96.75 97 LEU A N 1
ATOM 779 C CA . LEU A 1 97 ? -6.356 2.179 7.320 1.00 96.75 97 LEU A CA 1
ATOM 780 C C . LEU A 1 97 ? -7.686 2.425 8.034 1.00 96.75 97 LEU A C 1
ATOM 782 O O . LEU A 1 97 ? -8.227 3.531 7.953 1.00 96.75 97 LEU A O 1
ATOM 786 N N . SER A 1 98 ? -8.187 1.444 8.789 1.00 96.75 98 SER A N 1
ATOM 787 C CA . SER A 1 98 ? -9.475 1.579 9.472 1.00 96.75 98 SER A CA 1
ATOM 788 C C . SER A 1 98 ? -9.465 2.667 10.543 1.00 96.75 98 SER A C 1
ATOM 790 O O . SER A 1 98 ? -10.488 3.318 10.741 1.00 96.75 98 SER A O 1
ATOM 792 N N . LEU A 1 99 ? -8.315 2.959 11.164 1.00 95.50 99 LEU A N 1
ATOM 793 C CA . LEU A 1 99 ? -8.153 4.098 12.084 1.00 95.50 99 LEU A CA 1
ATOM 794 C C . LEU A 1 99 ? -8.337 5.454 11.383 1.00 95.50 99 LEU A C 1
ATOM 796 O O . LEU A 1 99 ? -8.576 6.471 12.032 1.00 95.50 99 LEU A O 1
ATOM 800 N N . LYS A 1 100 ? -8.224 5.485 10.051 1.00 94.94 100 LYS A N 1
ATOM 801 C CA . LYS A 1 100 ? -8.464 6.664 9.211 1.00 94.94 100 LYS A CA 1
ATOM 802 C C . LYS A 1 100 ? -9.771 6.571 8.411 1.00 94.94 100 LYS A C 1
ATOM 804 O O . LYS A 1 100 ? -10.022 7.440 7.581 1.00 94.94 100 LYS A O 1
ATOM 809 N N . GLY A 1 101 ? -10.613 5.564 8.672 1.00 95.12 101 GLY A N 1
ATOM 810 C CA . GLY A 1 101 ? -11.874 5.354 7.952 1.00 95.12 101 GLY A CA 1
ATOM 811 C C . GLY A 1 101 ? -11.693 4.844 6.520 1.00 95.12 101 GLY A C 1
ATOM 812 O O . GLY A 1 101 ? -12.515 5.137 5.656 1.00 95.12 101 GLY A O 1
ATOM 813 N N . LEU A 1 102 ? -10.611 4.109 6.261 1.00 96.50 102 LEU A N 1
ATOM 814 C CA . LEU A 1 102 ? -10.295 3.510 4.965 1.00 96.50 102 LEU A CA 1
ATOM 815 C C . LEU A 1 102 ? -10.133 1.988 5.086 1.00 96.50 102 LEU A C 1
ATOM 817 O O . LEU A 1 102 ? -9.880 1.467 6.172 1.00 96.50 102 LEU A O 1
ATOM 821 N N . THR A 1 103 ? -10.265 1.273 3.974 1.00 97.56 103 THR A N 1
ATOM 822 C CA . THR A 1 103 ? -9.992 -0.170 3.876 1.00 97.56 103 THR A CA 1
ATOM 823 C C . THR A 1 103 ? -9.645 -0.556 2.438 1.00 97.56 103 THR A C 1
ATOM 825 O O . THR A 1 103 ? -9.921 0.210 1.519 1.00 97.56 103 THR A O 1
ATOM 828 N N . ILE A 1 104 ? -9.026 -1.721 2.254 1.00 98.06 104 ILE A N 1
ATOM 829 C CA . ILE A 1 104 ? -8.747 -2.341 0.959 1.00 98.06 104 ILE A CA 1
ATOM 830 C C . ILE A 1 104 ? -9.837 -3.362 0.643 1.00 98.06 104 ILE A C 1
ATOM 832 O O . ILE A 1 104 ? -9.998 -4.348 1.375 1.00 98.06 104 ILE A O 1
ATOM 836 N N . SER A 1 105 ? -10.568 -3.141 -0.447 1.00 96.81 105 SER A N 1
ATOM 837 C CA . SER A 1 105 ? -11.544 -4.090 -0.992 1.00 96.81 105 SER A CA 1
ATOM 838 C C . SER A 1 105 ? -10.871 -5.324 -1.604 1.00 96.81 105 SER A C 1
ATOM 840 O O . SER A 1 105 ? -9.649 -5.380 -1.745 1.00 96.81 105 SER A O 1
ATOM 842 N N . ASP A 1 106 ? -11.669 -6.342 -1.936 1.00 94.44 106 ASP A N 1
ATOM 843 C CA . ASP A 1 106 ? -11.171 -7.620 -2.473 1.00 94.44 106 ASP A CA 1
ATOM 844 C C . ASP A 1 106 ? -10.500 -7.469 -3.848 1.00 94.44 106 ASP A C 1
ATOM 846 O O . ASP A 1 106 ? -9.670 -8.285 -4.236 1.00 94.44 106 ASP A O 1
ATOM 850 N N . ASP A 1 107 ? -10.811 -6.393 -4.568 1.00 95.62 107 ASP A N 1
ATOM 851 C CA . ASP A 1 107 ? -10.200 -6.020 -5.845 1.00 95.62 107 ASP A CA 1
ATOM 852 C C . ASP A 1 107 ? -8.974 -5.095 -5.699 1.00 95.62 107 ASP A C 1
ATOM 854 O O . ASP A 1 107 ? -8.391 -4.681 -6.700 1.00 95.62 107 ASP A O 1
ATOM 858 N N . GLY A 1 108 ? -8.545 -4.798 -4.467 1.00 97.31 108 GLY A N 1
ATOM 859 C CA . GLY A 1 108 ? -7.320 -4.043 -4.198 1.00 97.31 108 GLY A CA 1
ATOM 860 C C . GLY A 1 108 ? -7.475 -2.523 -4.137 1.00 97.31 108 GLY A C 1
ATOM 861 O O . GLY A 1 108 ? -6.471 -1.828 -3.962 1.00 97.31 108 GLY A O 1
ATOM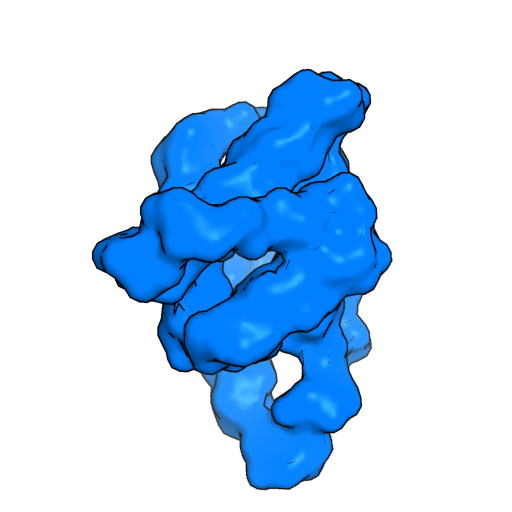 862 N N . HIS A 1 109 ? -8.696 -1.991 -4.243 1.00 98.25 109 HIS A N 1
ATOM 863 C CA . HIS A 1 109 ? -8.952 -0.550 -4.174 1.00 98.25 109 HIS A CA 1
ATOM 864 C C . HIS A 1 109 ? -9.082 -0.024 -2.740 1.00 98.25 109 HIS A C 1
ATOM 866 O O . HIS A 1 109 ? -9.566 -0.707 -1.836 1.00 98.25 109 HIS A O 1
ATOM 872 N N . VAL A 1 110 ? -8.678 1.231 -2.521 1.00 98.06 110 VAL A N 1
ATOM 873 C CA . VAL A 1 110 ? -8.900 1.922 -1.247 1.00 98.06 110 VAL A CA 1
ATOM 874 C C . VAL A 1 110 ? -10.312 2.497 -1.242 1.00 98.06 110 VAL A C 1
ATOM 876 O O . VAL A 1 110 ? -10.638 3.408 -2.005 1.00 98.06 110 VAL A O 1
ATOM 879 N N . VAL A 1 111 ? -11.144 2.014 -0.324 1.00 96.94 111 VAL A N 1
ATOM 880 C CA . VAL A 1 111 ? -12.533 2.455 -0.156 1.00 96.94 111 VAL A CA 1
ATOM 881 C C . VAL A 1 111 ? -12.776 3.032 1.238 1.00 96.94 111 VAL A C 1
ATOM 883 O O . VAL A 1 111 ? -12.020 2.792 2.184 1.00 96.94 111 VAL A O 1
ATOM 886 N N . ILE A 1 112 ? -13.837 3.829 1.373 1.00 95.38 112 ILE A N 1
ATOM 887 C CA . ILE A 1 112 ? -14.243 4.422 2.652 1.00 95.38 112 ILE A CA 1
ATOM 888 C C . ILE A 1 112 ? -14.952 3.366 3.503 1.00 95.38 112 ILE A C 1
ATOM 890 O O . ILE A 1 112 ? -15.784 2.607 3.014 1.00 95.38 112 ILE A O 1
ATOM 894 N N . THR A 1 113 ? -14.670 3.366 4.803 1.00 94.88 113 THR A N 1
ATOM 895 C CA . THR A 1 113 ? -15.362 2.551 5.807 1.00 94.88 113 THR A CA 1
ATOM 896 C C . THR A 1 113 ? -15.597 3.367 7.081 1.00 94.88 113 THR A C 1
ATOM 898 O O . THR A 1 113 ? -14.969 4.400 7.307 1.00 94.88 113 THR A O 1
ATOM 901 N N . THR A 1 114 ? -16.453 2.875 7.982 1.00 94.12 114 THR A N 1
ATOM 902 C CA . THR A 1 114 ? -16.531 3.365 9.369 1.00 94.12 114 THR A CA 1
ATOM 903 C C . THR A 1 114 ? -15.145 3.371 10.014 1.00 94.12 114 THR A C 1
ATOM 905 O O . THR A 1 114 ? -14.432 2.376 9.904 1.00 94.12 114 THR A O 1
ATOM 908 N N . ALA A 1 115 ? -14.756 4.459 10.681 1.00 95.31 115 ALA A N 1
ATOM 909 C CA . ALA A 1 115 ? -13.450 4.559 11.327 1.00 95.31 115 ALA A CA 1
ATOM 910 C C . ALA A 1 115 ? -13.419 3.816 12.671 1.00 95.31 115 ALA A C 1
ATOM 912 O O . ALA A 1 115 ? -14.303 4.006 13.508 1.00 95.31 115 ALA A O 1
ATOM 913 N N . SER A 1 116 ? -12.383 3.005 12.878 1.00 96.06 116 SER A N 1
ATOM 914 C CA . SER A 1 116 ? -12.075 2.385 14.170 1.00 96.06 116 SER A CA 1
ATOM 915 C C . SER A 1 116 ? -11.536 3.452 15.129 1.00 96.06 116 SER A C 1
ATOM 917 O O . SER A 1 116 ? -10.657 4.226 14.751 1.00 96.06 116 SER A O 1
ATOM 919 N N . GLN A 1 117 ? -12.030 3.493 16.365 1.00 93.94 117 GLN A N 1
ATOM 920 C CA . GLN A 1 117 ? -11.598 4.465 17.381 1.00 93.94 117 GLN A CA 1
ATOM 921 C C . GLN A 1 117 ? -10.449 3.934 18.242 1.00 93.94 117 GLN A C 1
ATOM 923 O O . GLN A 1 117 ? -9.718 4.703 18.865 1.00 93.94 117 GLN A O 1
ATOM 928 N N . THR A 1 118 ? -10.275 2.611 18.282 1.00 94.19 118 THR A N 1
ATOM 929 C CA . THR A 1 118 ? -9.243 1.952 19.087 1.00 94.19 118 THR A CA 1
ATOM 930 C C . THR A 1 118 ? -8.456 0.931 18.276 1.00 94.19 118 THR A C 1
ATOM 932 O O . THR A 1 118 ? -8.933 0.385 17.280 1.00 94.19 118 THR A O 1
ATOM 935 N N . LEU A 1 119 ? -7.249 0.599 18.747 1.00 92.12 119 LEU A N 1
ATOM 936 C CA . LEU A 1 119 ? -6.454 -0.481 18.159 1.00 92.12 119 LEU A CA 1
ATOM 937 C C . LEU A 1 119 ? -7.159 -1.845 18.269 1.00 92.12 119 LEU A C 1
ATOM 939 O O . LEU A 1 119 ? -6.989 -2.695 17.401 1.00 92.12 119 LEU A O 1
ATOM 943 N N . VAL A 1 120 ? -7.954 -2.062 19.322 1.00 95.00 120 VAL A N 1
ATOM 944 C CA . VAL A 1 120 ? -8.718 -3.307 19.507 1.00 95.00 120 VAL A CA 1
ATOM 945 C C . VAL A 1 120 ? -9.806 -3.437 18.446 1.00 95.00 120 VAL A C 1
ATOM 947 O O . VAL A 1 120 ? -9.986 -4.519 17.899 1.00 95.00 120 VAL A O 1
ATOM 950 N N . GLU A 1 121 ? -10.508 -2.350 18.127 1.00 94.12 121 GLU A N 1
ATOM 951 C CA . GLU A 1 121 ? -11.469 -2.324 17.018 1.00 94.12 121 GLU A CA 1
ATOM 952 C C . GLU A 1 121 ? -10.778 -2.512 15.669 1.00 94.12 121 GLU A C 1
ATOM 954 O O . GLU A 1 121 ? -11.231 -3.310 14.853 1.00 94.12 121 GLU A O 1
ATOM 959 N N . ALA A 1 122 ? -9.650 -1.833 15.456 1.00 94.12 122 ALA A N 1
ATOM 960 C CA . ALA A 1 122 ? -8.879 -1.937 14.223 1.00 94.12 122 ALA A CA 1
ATOM 961 C C . ALA A 1 122 ? -8.373 -3.363 13.954 1.00 94.12 122 ALA A C 1
ATOM 963 O O . ALA A 1 122 ? -8.407 -3.819 12.819 1.00 94.12 122 ALA A O 1
ATOM 964 N N . LYS A 1 123 ? -7.959 -4.098 14.994 1.00 92.94 123 LYS A N 1
ATOM 965 C CA . LYS A 1 123 ? -7.517 -5.501 14.894 1.00 92.94 123 LYS A CA 1
ATOM 966 C C . LYS A 1 123 ? -8.628 -6.504 14.560 1.00 92.94 123 LYS A C 1
ATOM 968 O O . LYS A 1 123 ? -8.317 -7.666 14.337 1.00 92.94 123 LYS A O 1
ATOM 973 N N . LYS A 1 124 ? -9.898 -6.087 14.574 1.00 91.75 124 LYS A N 1
ATOM 974 C CA . LYS A 1 124 ? -11.047 -6.926 14.189 1.00 91.75 124 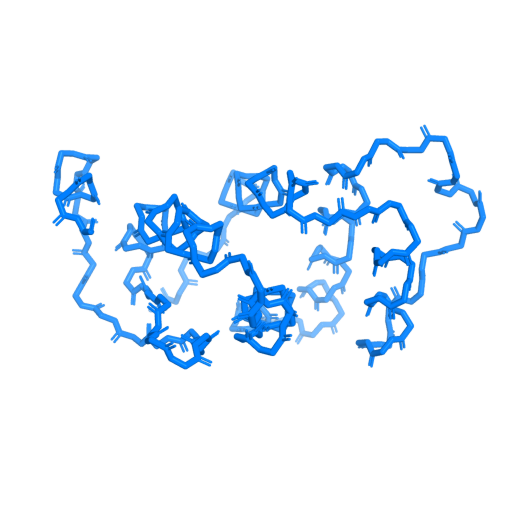LYS A CA 1
ATOM 975 C C . LYS A 1 124 ? -11.431 -6.773 12.711 1.00 91.75 124 LYS A C 1
ATOM 977 O O . LYS A 1 124 ? -12.457 -7.317 12.312 1.00 91.75 124 LYS A O 1
ATOM 982 N N . ARG A 1 125 ? -10.684 -5.965 11.955 1.00 85.50 125 ARG A N 1
ATOM 983 C CA . ARG A 1 125 ? -10.865 -5.773 10.513 1.00 85.50 125 ARG A CA 1
ATOM 984 C C . ARG A 1 125 ? -10.219 -6.871 9.693 1.00 85.50 125 ARG A C 1
ATOM 986 O O . ARG A 1 125 ? -9.304 -7.531 10.228 1.00 85.50 125 ARG A O 1
#

Sequence (125 aa):
MLSIDTQFVDTISKILSDYVSHSEITRMGEVLGYPQNDQNSGLNKHHRVHNIMSDILNKTQDKSNIKLVIEYICNPLRYIDTVSDFENLRLKLNVVLSLKGLTISDDGHVVITTASQTLVEAKKR

Solvent-accessible surface area (backbone atoms only — not comparable to full-atom values): 7061 Å² total; per-residue (Å²): 129,80,80,79,50,72,68,57,49,49,53,50,18,46,61,54,30,76,80,50,52,73,66,54,52,44,52,48,18,51,76,74,73,46,63,70,60,78,88,53,73,83,52,55,52,35,58,52,45,32,49,45,51,49,51,51,35,70,73,64,74,38,72,74,58,58,42,60,63,51,31,67,69,38,34,54,82,82,22,76,92,40,56,70,58,49,53,53,49,44,45,61,48,24,29,62,31,14,57,61,22,28,34,61,49,98,77,19,44,76,42,82,47,82,56,30,90,44,72,73,56,12,68,73,88